Protein AF-A0A8H9Z4W1-F1 (afdb_monomer_lite)

Foldseek 3Di:
DDDDDQWDDDPQKIWGFDADPVRHTQKIWIDGPRDTPKMWGFDADPVGQTQWIAIPQQGIKGWDADPVRHTDDIDGDGPDD

Organism: NCBI:txid2745518

Secondary structure (DSSP, 8-state):
-PPP--EEEETTEEEEEEE-TTS-EEEEEEEETTEEEEEEEEEE-TTS-EEEEEETTTEEEEEEE-TTS-EEEEEE-----

Structure (mmCIF, N/CA/C/O backbone):
data_AF-A0A8H9Z4W1-F1
#
_entry.id   AF-A0A8H9Z4W1-F1
#
loop_
_atom_site.group_PDB
_atom_site.id
_atom_site.type_symbol
_atom_site.label_atom_id
_atom_site.label_alt_id
_atom_site.label_comp_id
_atom_site.label_asym_id
_atom_site.label_entity_id
_atom_site.label_seq_id
_atom_site.pdbx_PDB_ins_code
_atom_site.Cartn_x
_atom_site.Cartn_y
_atom_site.Cartn_z
_atom_site.occupancy
_atom_site.B_iso_or_equiv
_atom_site.auth_seq_id
_atom_site.auth_comp_id
_atom_site.auth_asym_id
_atom_site.auth_atom_id
_atom_site.pdbx_PDB_model_num
ATOM 1 N N . LYS A 1 1 ? 12.170 8.983 18.625 1.00 47.84 1 LYS A N 1
ATOM 2 C CA . LYS A 1 1 ? 11.091 8.934 17.610 1.00 47.84 1 LYS A CA 1
ATOM 3 C C . LYS A 1 1 ? 11.744 8.575 16.286 1.00 47.84 1 LYS A C 1
ATOM 5 O O . LYS A 1 1 ? 12.479 9.405 15.773 1.00 47.84 1 LYS A O 1
ATOM 10 N N . ALA A 1 2 ? 11.592 7.343 15.808 1.00 60.78 2 ALA A N 1
ATOM 11 C CA . ALA A 1 2 ? 12.043 6.999 14.463 1.00 60.78 2 ALA A CA 1
ATOM 12 C C . ALA A 1 2 ? 11.044 7.618 13.476 1.00 60.78 2 ALA A C 1
ATOM 14 O O . ALA A 1 2 ? 9.843 7.386 13.609 1.00 60.78 2 ALA A O 1
ATOM 15 N N . GLY A 1 3 ? 11.520 8.494 12.591 1.00 83.31 3 GLY A N 1
ATOM 16 C CA . GLY A 1 3 ? 10.711 9.032 11.499 1.00 83.31 3 GLY A CA 1
ATOM 17 C C . GLY A 1 3 ? 10.360 7.933 10.500 1.00 83.31 3 GLY A C 1
ATOM 18 O O . GLY A 1 3 ? 11.014 6.891 10.464 1.00 83.31 3 GLY A O 1
ATOM 19 N N . GLN A 1 4 ? 9.315 8.157 9.712 1.00 87.56 4 GLN A N 1
ATOM 20 C CA . GLN A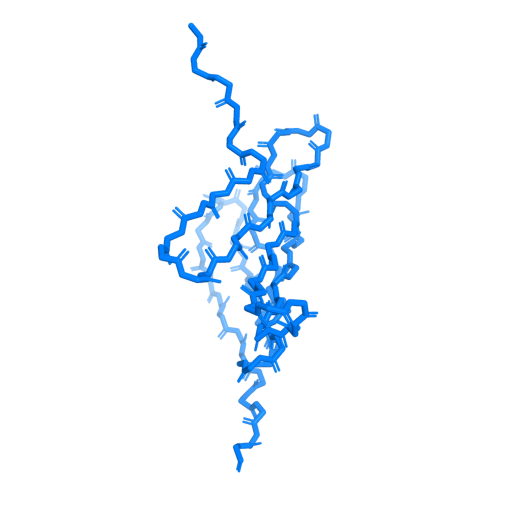 1 4 ? 8.969 7.249 8.625 1.00 87.56 4 GLN A CA 1
ATOM 21 C C . GLN A 1 4 ? 10.033 7.322 7.525 1.00 87.56 4 GLN A C 1
ATOM 23 O O . GLN A 1 4 ? 10.595 8.385 7.257 1.00 87.56 4 GLN A O 1
ATOM 28 N N . GLU A 1 5 ? 10.351 6.181 6.920 1.00 94.31 5 GLU A N 1
ATOM 29 C CA . GLU A 1 5 ? 11.361 6.095 5.867 1.00 94.31 5 GLU A CA 1
ATOM 30 C C . GLU A 1 5 ? 10.763 6.607 4.555 1.00 94.31 5 GLU A C 1
ATOM 32 O O . GLU A 1 5 ? 9.874 5.977 4.008 1.00 94.31 5 GLU A O 1
ATOM 37 N N . HIS A 1 6 ? 11.237 7.739 4.032 1.00 95.94 6 HIS A N 1
ATOM 38 C CA . HIS A 1 6 ? 10.759 8.284 2.750 1.00 95.94 6 HIS A CA 1
ATOM 39 C C . HIS A 1 6 ? 11.512 7.730 1.538 1.00 95.94 6 HIS A C 1
ATOM 41 O O . HIS A 1 6 ? 10.978 7.695 0.430 1.00 95.94 6 HIS A O 1
ATOM 47 N N . GLN A 1 7 ? 12.756 7.295 1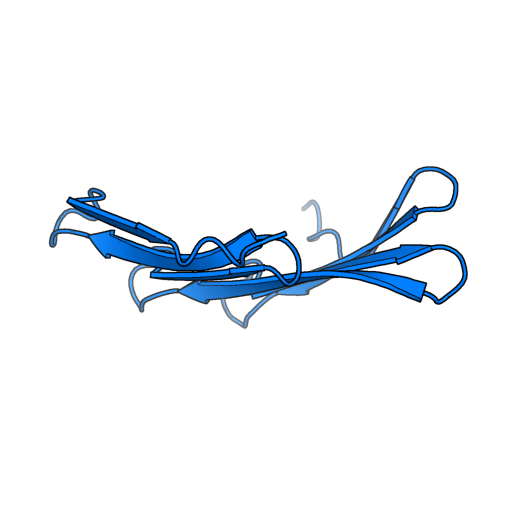.738 1.00 96.69 7 GLN A N 1
ATOM 48 C CA . GLN A 1 7 ? 13.579 6.728 0.684 1.00 96.69 7 GLN A CA 1
ATOM 49 C C . GLN A 1 7 ? 14.556 5.707 1.256 1.00 96.69 7 GLN A C 1
ATOM 51 O O . GLN A 1 7 ? 15.139 5.929 2.316 1.00 96.69 7 GLN A O 1
ATOM 56 N N . ARG A 1 8 ? 14.777 4.623 0.511 1.00 96.50 8 ARG A N 1
ATOM 57 C CA . ARG A 1 8 ? 15.755 3.582 0.832 1.00 96.50 8 ARG A CA 1
ATOM 58 C C . ARG A 1 8 ? 16.592 3.258 -0.389 1.00 96.50 8 ARG A C 1
ATOM 60 O O . ARG A 1 8 ? 16.038 3.065 -1.465 1.00 96.50 8 ARG A O 1
ATOM 67 N N . GLN A 1 9 ? 17.903 3.123 -0.217 1.00 97.44 9 GLN A N 1
ATOM 68 C CA . GLN A 1 9 ? 18.789 2.608 -1.258 1.00 97.44 9 GLN A CA 1
ATOM 69 C C . GLN A 1 9 ? 19.264 1.195 -0.899 1.00 97.44 9 GLN A C 1
ATOM 71 O O . GLN A 1 9 ? 19.756 0.957 0.203 1.00 97.44 9 GLN A O 1
ATOM 76 N N . GLN A 1 10 ? 19.136 0.253 -1.834 1.00 96.19 10 GLN A N 1
ATOM 77 C CA . GLN A 1 10 ? 19.647 -1.116 -1.713 1.00 96.19 10 GLN A CA 1
ATOM 78 C C . GLN A 1 10 ? 20.440 -1.478 -2.966 1.00 96.19 10 GLN A C 1
ATOM 80 O O . GLN A 1 10 ? 19.887 -1.915 -3.976 1.00 96.19 10 GLN A O 1
ATOM 85 N N . GLY A 1 11 ? 21.754 -1.259 -2.909 1.00 96.44 11 GLY A N 1
ATOM 86 C CA . GLY A 1 11 ? 22.593 -1.317 -4.101 1.00 96.44 11 GLY A CA 1
ATOM 87 C C . GLY A 1 11 ? 22.161 -0.248 -5.107 1.00 96.44 11 GLY A C 1
ATOM 88 O O . GLY A 1 11 ? 22.183 0.943 -4.799 1.00 96.44 11 GLY A O 1
ATOM 89 N N . GLN A 1 12 ? 21.756 -0.678 -6.302 1.00 96.44 12 GLN A N 1
ATOM 90 C CA . GLN A 1 12 ? 21.275 0.207 -7.371 1.00 96.44 12 GLN A CA 1
ATOM 91 C C . GLN A 1 12 ? 19.772 0.513 -7.294 1.00 96.44 12 GLN A C 1
ATOM 93 O O . GLN A 1 12 ? 19.285 1.328 -8.075 1.00 96.44 12 GLN A O 1
ATOM 98 N N . LEU A 1 13 ? 19.035 -0.157 -6.404 1.00 97.88 13 LEU A N 1
ATOM 99 C CA . LEU A 1 13 ? 17.599 0.049 -6.246 1.00 97.88 13 LEU A CA 1
ATOM 100 C C . LEU A 1 13 ? 17.333 1.219 -5.305 1.00 97.88 13 LEU A C 1
ATOM 102 O O . LEU A 1 13 ? 17.923 1.285 -4.224 1.00 97.88 13 LEU A O 1
ATOM 106 N N . ILE A 1 14 ? 16.404 2.087 -5.693 1.00 98.12 14 ILE A N 1
ATOM 107 C CA . ILE A 1 14 ? 15.876 3.156 -4.850 1.00 98.12 14 ILE A CA 1
ATOM 108 C C . ILE A 1 14 ? 14.385 2.900 -4.640 1.00 98.12 14 ILE A C 1
ATOM 110 O O . ILE A 1 14 ? 13.617 2.833 -5.597 1.00 98.12 14 ILE A O 1
ATOM 114 N N . SER A 1 15 ? 13.974 2.748 -3.384 1.00 98.12 15 SER A N 1
ATOM 115 C CA . SER A 1 15 ? 12.567 2.717 -2.983 1.00 98.12 15 SER A CA 1
ATOM 116 C C . SER A 1 15 ? 12.143 4.098 -2.510 1.00 98.12 15 SER A C 1
ATOM 118 O O . SER A 1 15 ? 12.822 4.678 -1.665 1.00 98.12 15 SER A O 1
ATOM 120 N N . HIS A 1 16 ? 11.008 4.585 -3.001 1.00 98.00 16 HIS A N 1
ATOM 121 C CA . HIS A 1 16 ? 10.353 5.816 -2.561 1.00 98.00 16 HIS A CA 1
ATOM 122 C C . HIS A 1 16 ? 9.054 5.474 -1.838 1.00 98.00 16 HIS A C 1
ATOM 124 O O . HIS A 1 16 ? 8.262 4.683 -2.354 1.00 98.00 16 HIS A O 1
ATOM 130 N N . TYR A 1 17 ? 8.827 6.084 -0.678 1.00 98.19 17 TYR A N 1
ATOM 131 C CA . TYR A 1 17 ? 7.642 5.864 0.145 1.00 98.19 17 TYR A CA 1
ATOM 132 C C . TYR A 1 17 ? 6.908 7.182 0.374 1.00 98.19 17 TYR A C 1
ATOM 134 O O . TYR A 1 17 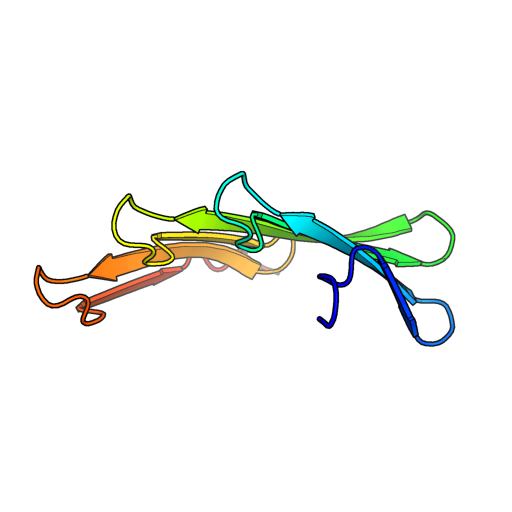? 7.476 8.167 0.858 1.00 98.19 17 TYR A O 1
ATOM 142 N N . HIS A 1 18 ? 5.621 7.179 0.053 1.00 97.94 18 HIS A N 1
ATOM 143 C CA . HIS A 1 18 ? 4.722 8.293 0.302 1.00 97.94 18 HIS A CA 1
ATOM 144 C C . HIS A 1 18 ? 3.653 7.855 1.281 1.00 97.94 18 HIS A C 1
ATOM 146 O O . HIS A 1 18 ? 3.071 6.780 1.131 1.00 97.94 18 HIS A O 1
ATOM 152 N N . TYR A 1 19 ? 3.397 8.705 2.263 1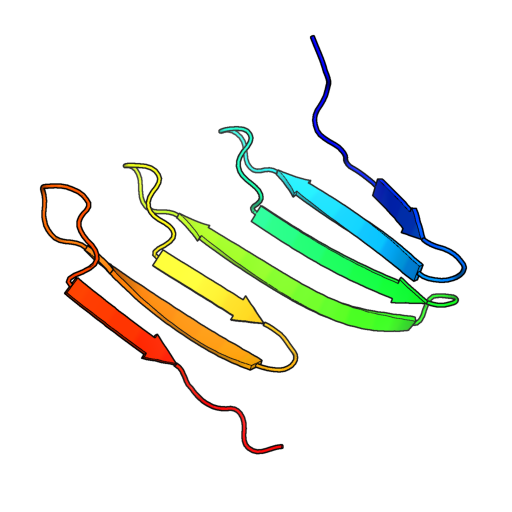.00 97.50 19 TYR A N 1
ATOM 153 C CA . TYR A 1 19 ? 2.434 8.450 3.317 1.00 97.50 19 TYR A CA 1
ATOM 154 C C . TYR A 1 19 ? 1.245 9.396 3.172 1.00 97.50 19 TYR A C 1
ATOM 156 O O . TYR A 1 19 ? 1.405 10.512 2.678 1.00 97.50 19 TYR A O 1
ATOM 164 N N . ASP A 1 20 ? 0.067 8.937 3.578 1.00 95.81 20 ASP A N 1
ATOM 165 C CA . ASP A 1 20 ? -1.114 9.787 3.705 1.00 95.81 20 ASP A CA 1
ATOM 166 C C . ASP A 1 20 ? -1.068 10.638 4.989 1.00 95.81 20 ASP A C 1
ATOM 168 O O . ASP A 1 20 ? -0.153 10.527 5.812 1.00 95.81 20 ASP A O 1
ATOM 172 N N . ASP A 1 21 ? -2.090 11.472 5.188 1.00 94.50 21 ASP A N 1
ATOM 173 C CA . ASP A 1 21 ? -2.216 12.344 6.365 1.00 94.50 21 ASP A CA 1
ATOM 174 C C . ASP A 1 21 ? -2.334 11.570 7.692 1.00 94.50 21 ASP A C 1
ATOM 176 O O . ASP A 1 21 ? -2.086 12.122 8.765 1.00 94.50 21 ASP A O 1
ATOM 180 N N . GLN A 1 22 ? -2.691 10.282 7.637 1.00 95.69 22 GLN A N 1
ATOM 181 C CA . GLN A 1 22 ? -2.726 9.379 8.790 1.00 95.69 22 GLN A CA 1
ATOM 182 C C . GLN A 1 22 ? -1.400 8.632 8.985 1.00 95.69 22 GLN A C 1
ATOM 184 O O . GLN A 1 22 ? -1.334 7.714 9.804 1.00 95.69 22 GLN A O 1
ATOM 189 N N . GLN A 1 23 ? -0.343 9.014 8.261 1.00 95.06 23 GLN A N 1
ATOM 190 C CA . GLN A 1 23 ? 0.969 8.372 8.306 1.00 95.06 23 GLN A CA 1
ATOM 191 C C . GLN A 1 23 ? 0.941 6.900 7.856 1.00 95.06 23 GLN A C 1
ATOM 193 O O . GLN A 1 23 ? 1.753 6.084 8.295 1.00 95.06 23 GLN A O 1
ATOM 198 N N . ARG A 1 24 ? 0.022 6.521 6.965 1.00 96.56 24 ARG A N 1
ATOM 199 C CA . ARG A 1 24 ? -0.048 5.174 6.375 1.00 96.56 24 ARG A CA 1
ATOM 200 C C . ARG A 1 24 ? 0.558 5.196 4.982 1.00 96.56 24 ARG A C 1
ATOM 202 O O . ARG A 1 24 ? 0.467 6.200 4.286 1.00 96.56 24 ARG A O 1
ATOM 209 N N . LEU A 1 25 ? 1.199 4.104 4.571 1.00 97.94 25 LEU A N 1
ATOM 210 C CA . LEU A 1 25 ? 1.856 4.022 3.265 1.00 97.94 25 LEU A CA 1
ATOM 211 C C . LEU A 1 25 ? 0.814 4.123 2.144 1.00 97.94 25 LEU A C 1
ATOM 213 O O . LEU A 1 25 ? 0.057 3.189 1.950 1.00 97.94 25 LEU A O 1
ATOM 217 N N . HIS A 1 26 ? 0.806 5.214 1.388 1.00 98.12 26 HIS A N 1
ATOM 218 C CA . HIS A 1 26 ? -0.124 5.439 0.282 1.00 98.12 26 HIS A CA 1
ATOM 219 C C . HIS A 1 26 ? 0.468 5.032 -1.072 1.00 98.12 26 HIS A C 1
ATOM 221 O O . HIS A 1 26 ? -0.228 4.474 -1.919 1.00 98.12 26 HIS A O 1
ATOM 227 N N . ALA A 1 27 ? 1.770 5.251 -1.276 1.00 98.19 27 ALA A N 1
ATOM 228 C CA . ALA A 1 27 ? 2.450 4.828 -2.494 1.00 98.19 27 ALA A CA 1
ATOM 229 C C . ALA A 1 27 ? 3.870 4.331 -2.221 1.00 98.19 27 ALA A C 1
ATOM 231 O O . ALA A 1 27 ? 4.592 4.883 -1.390 1.00 98.19 27 ALA A O 1
ATOM 232 N N . HIS A 1 28 ? 4.272 3.301 -2.963 1.00 98.38 28 HIS A N 1
ATOM 233 C CA . HIS A 1 28 ? 5.633 2.778 -2.976 1.00 98.38 28 HIS A CA 1
ATOM 234 C C . HIS A 1 28 ? 6.083 2.547 -4.416 1.00 98.38 28 HIS A C 1
ATOM 236 O O . HIS A 1 28 ? 5.485 1.741 -5.126 1.00 98.38 28 HIS A O 1
ATOM 242 N N . ALA A 1 29 ? 7.150 3.220 -4.834 1.00 97.94 29 ALA A N 1
ATOM 243 C CA . ALA A 1 29 ? 7.777 3.016 -6.136 1.00 97.94 29 ALA A CA 1
ATOM 244 C C . ALA A 1 29 ? 9.210 2.513 -5.968 1.00 97.94 29 ALA A C 1
ATOM 246 O O . ALA A 1 29 ? 9.914 2.952 -5.060 1.00 97.94 29 ALA A O 1
ATOM 247 N N . VAL A 1 30 ? 9.644 1.613 -6.851 1.00 98.06 30 VAL A N 1
ATOM 248 C CA . VAL A 1 30 ? 11.038 1.164 -6.924 1.00 98.06 30 VAL A CA 1
ATOM 249 C C . VAL A 1 30 ? 11.619 1.534 -8.271 1.00 98.06 30 VAL A C 1
ATOM 251 O O . VAL A 1 30 ? 11.047 1.191 -9.307 1.00 98.06 30 VAL A O 1
ATOM 254 N N . THR A 1 31 ? 12.772 2.193 -8.245 1.00 97.75 31 THR A N 1
ATOM 255 C CA . THR A 1 31 ? 13.508 2.614 -9.432 1.00 97.75 31 THR A CA 1
ATOM 256 C C . THR A 1 31 ? 14.918 2.022 -9.462 1.00 97.75 31 THR A C 1
ATOM 258 O O . THR A 1 31 ? 15.490 1.671 -8.426 1.00 97.75 31 THR A O 1
ATOM 261 N N . GLN A 1 32 ? 15.486 1.894 -10.660 1.00 97.56 32 GLN A N 1
ATOM 262 C CA . GLN A 1 32 ? 16.898 1.589 -10.893 1.00 97.56 32 GLN A CA 1
ATOM 263 C C . GLN A 1 32 ? 17.412 2.489 -12.011 1.00 97.56 32 GLN A C 1
ATOM 265 O O . GLN A 1 32 ? 16.868 2.446 -13.111 1.00 97.56 32 GLN A O 1
ATOM 270 N N . GLN A 1 33 ? 18.464 3.275 -11.747 1.00 88.19 33 GLN A N 1
ATOM 271 C CA . GLN A 1 33 ? 19.076 4.157 -12.756 1.00 88.19 33 GLN A CA 1
ATOM 272 C C . GLN A 1 33 ? 18.012 4.968 -13.531 1.00 88.19 33 GLN A C 1
ATOM 274 O O . GLN A 1 33 ? 18.010 4.977 -14.755 1.00 88.19 33 GLN A O 1
ATOM 279 N N . GLU A 1 34 ? 17.064 5.564 -12.795 1.00 86.56 34 GLU A N 1
ATOM 280 C CA . GLU A 1 34 ? 15.915 6.355 -13.288 1.00 86.56 34 GLU A CA 1
ATOM 281 C C . GLU A 1 34 ? 14.742 5.582 -13.925 1.00 86.56 34 GLU A C 1
ATOM 283 O O . GLU A 1 34 ? 13.683 6.163 -14.157 1.00 86.56 34 GLU A O 1
ATOM 288 N N . HIS A 1 35 ? 14.846 4.266 -14.115 1.00 93.38 35 HIS A N 1
ATOM 289 C CA . HIS A 1 35 ? 13.733 3.451 -14.609 1.00 93.38 35 HIS A CA 1
ATOM 290 C C . HIS A 1 35 ? 12.829 2.983 -13.472 1.00 93.38 35 HIS A C 1
ATOM 292 O O . HIS A 1 35 ? 13.301 2.364 -12.518 1.00 93.38 35 HIS A O 1
ATOM 298 N N . TYR A 1 36 ? 11.519 3.203 -13.598 1.00 92.50 36 TYR A N 1
ATOM 299 C CA . TYR A 1 36 ? 10.527 2.602 -12.707 1.00 92.50 36 TYR A CA 1
ATOM 300 C C . TYR A 1 36 ? 10.428 1.099 -12.967 1.00 92.50 36 TYR A C 1
ATOM 302 O O . TYR A 1 36 ? 10.041 0.669 -14.050 1.00 92.50 36 TYR A O 1
ATOM 310 N N . LEU A 1 37 ? 10.761 0.297 -11.955 1.00 96.25 37 LEU A N 1
ATOM 311 C CA . LEU A 1 37 ? 10.648 -1.160 -12.010 1.00 96.25 37 LEU A CA 1
ATOM 312 C C . LEU A 1 37 ? 9.245 -1.624 -11.631 1.00 96.25 37 LEU A C 1
ATOM 314 O O . LEU A 1 37 ? 8.702 -2.544 -12.239 1.00 96.25 37 LEU A O 1
ATOM 318 N N . TYR A 1 38 ? 8.673 -1.020 -10.588 1.00 95.75 38 TYR A N 1
ATOM 319 C CA . TYR A 1 38 ? 7.274 -1.204 -10.228 1.00 95.75 38 TYR A CA 1
ATOM 320 C C . TYR A 1 38 ? 6.780 -0.107 -9.293 1.00 95.75 38 TYR A C 1
ATOM 322 O O . TYR A 1 38 ? 7.564 0.538 -8.590 1.00 95.75 38 TYR A O 1
ATOM 330 N N . GLN A 1 39 ? 5.461 0.038 -9.240 1.00 97.25 39 GLN A N 1
ATOM 331 C CA . GLN A 1 39 ? 4.775 0.911 -8.304 1.00 97.25 39 GLN A CA 1
ATOM 332 C C . GLN A 1 39 ? 3.601 0.181 -7.655 1.00 97.25 39 GLN A C 1
ATOM 334 O O . GLN A 1 39 ? 2.967 -0.684 -8.260 1.00 97.25 39 GLN A O 1
ATOM 339 N N . ARG A 1 40 ? 3.335 0.542 -6.402 1.00 98.19 40 ARG A N 1
ATOM 340 C CA . ARG A 1 40 ? 2.165 0.142 -5.633 1.00 98.19 40 ARG A CA 1
ATOM 341 C C . ARG A 1 40 ? 1.437 1.368 -5.117 1.00 98.19 40 ARG A C 1
ATOM 343 O O . ARG A 1 40 ? 2.086 2.274 -4.594 1.00 98.19 40 ARG A O 1
ATOM 350 N N . GLN A 1 41 ? 0.118 1.369 -5.234 1.00 98.50 41 GLN A N 1
ATOM 351 C CA . GLN A 1 41 ? -0.765 2.316 -4.559 1.00 98.50 41 GLN A CA 1
ATOM 352 C C . GLN A 1 41 ? -1.668 1.564 -3.590 1.00 98.50 41 GLN A C 1
ATOM 354 O O . GLN A 1 41 ? -2.120 0.458 -3.894 1.00 98.50 41 GLN A O 1
ATOM 359 N N . TYR A 1 42 ? -1.889 2.164 -2.429 1.00 98.62 42 TYR A N 1
ATOM 360 C CA . TYR A 1 42 ? -2.629 1.584 -1.322 1.00 98.62 42 TYR A CA 1
ATOM 361 C C . TYR A 1 42 ? -3.763 2.529 -0.932 1.00 98.62 42 TYR A C 1
ATOM 363 O O . TYR A 1 42 ? -3.514 3.682 -0.561 1.00 98.62 42 TYR A O 1
ATOM 371 N N . ASP A 1 43 ? -4.990 2.015 -0.974 1.00 98.44 43 ASP A N 1
ATOM 372 C CA . ASP A 1 43 ? -6.170 2.740 -0.512 1.00 98.44 43 ASP A CA 1
ATOM 373 C C . ASP A 1 43 ? -6.726 2.085 0.747 1.00 98.44 43 ASP A C 1
ATOM 375 O O . ASP A 1 43 ? -6.858 0.860 0.843 1.00 98.44 43 ASP A O 1
ATOM 379 N N . TYR A 1 44 ? -7.095 2.916 1.713 1.00 98.50 44 TYR A N 1
ATOM 380 C CA . TYR A 1 44 ? -7.588 2.478 3.009 1.00 98.50 44 TYR A CA 1
ATOM 381 C C . TYR A 1 44 ? -8.992 3.010 3.258 1.00 98.50 44 TYR A C 1
ATOM 383 O O . TYR A 1 44 ? -9.314 4.139 2.884 1.00 98.50 44 TYR A O 1
ATOM 391 N N . ASP A 1 45 ? -9.809 2.230 3.9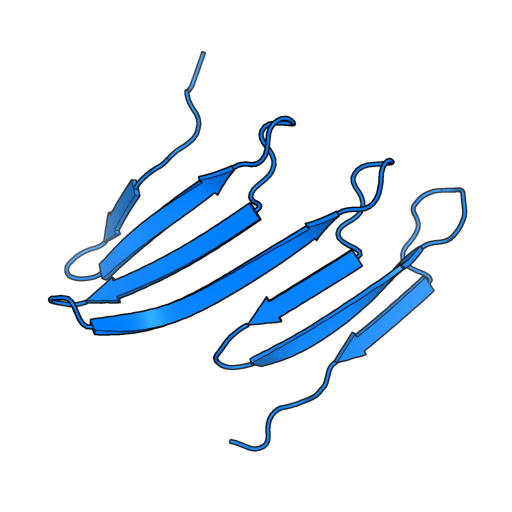58 1.00 97.00 45 ASP A N 1
ATOM 392 C CA . ASP A 1 45 ? -11.054 2.751 4.508 1.00 97.00 45 ASP A CA 1
ATOM 393 C C . ASP A 1 45 ? -10.795 3.710 5.693 1.00 97.00 45 ASP A C 1
ATOM 395 O O . ASP A 1 45 ? -9.663 3.950 6.139 1.00 97.00 45 ASP A O 1
ATOM 399 N N . LYS A 1 46 ? -11.885 4.276 6.224 1.00 94.94 46 LYS A N 1
ATOM 400 C CA . LYS A 1 46 ? -11.847 5.179 7.384 1.00 94.94 46 LYS A CA 1
ATOM 401 C C . LYS A 1 46 ? -11.382 4.492 8.672 1.00 94.94 46 LYS A C 1
ATOM 403 O O . LYS A 1 46 ? -10.935 5.188 9.576 1.00 94.94 46 LYS A O 1
ATOM 408 N N . ALA A 1 47 ? -11.520 3.170 8.768 1.00 95.56 47 ALA A N 1
ATOM 409 C CA . ALA A 1 47 ? -11.095 2.384 9.922 1.00 95.56 47 ALA A CA 1
ATOM 410 C C . ALA A 1 47 ? -9.610 1.981 9.844 1.00 95.56 47 ALA A C 1
ATOM 412 O O . ALA A 1 47 ? -9.053 1.526 10.838 1.00 95.56 47 ALA A O 1
ATOM 413 N N . GLY A 1 48 ? -8.957 2.177 8.694 1.00 96.94 48 GLY A N 1
ATOM 414 C CA . GLY A 1 48 ? -7.554 1.827 8.487 1.00 96.94 48 GLY A CA 1
ATOM 415 C C . GLY A 1 48 ? -7.321 0.507 7.768 1.00 96.94 48 GLY A C 1
ATOM 416 O O . GLY A 1 48 ? -6.165 0.118 7.608 1.00 96.94 48 GLY A O 1
ATOM 417 N N . ASN A 1 49 ? -8.370 -0.166 7.300 1.00 98.19 49 ASN A N 1
ATOM 418 C CA . ASN A 1 49 ? -8.214 -1.414 6.568 1.00 98.19 49 ASN A CA 1
ATOM 419 C C . ASN A 1 49 ? -7.791 -1.125 5.126 1.00 98.19 49 ASN A C 1
ATOM 421 O O . ASN A 1 49 ? -8.371 -0.259 4.472 1.00 98.19 49 ASN A O 1
ATOM 425 N N . LEU A 1 50 ? -6.791 -1.854 4.624 1.00 98.38 50 LEU A N 1
ATOM 426 C CA . LEU A 1 50 ? -6.366 -1.784 3.225 1.00 98.38 50 LEU A CA 1
ATOM 427 C C . LEU A 1 50 ? -7.485 -2.340 2.346 1.00 98.38 50 LEU A C 1
ATOM 429 O O . LEU A 1 50 ? -7.728 -3.532 2.385 1.00 98.38 50 LEU A O 1
ATOM 433 N N . THR A 1 51 ? -8.136 -1.513 1.539 1.00 98.19 51 THR A N 1
ATOM 434 C CA . THR A 1 51 ? -9.258 -1.934 0.678 1.00 98.19 51 THR A CA 1
ATOM 435 C C . THR A 1 51 ? -8.835 -2.194 -0.757 1.00 98.19 51 THR A C 1
ATOM 437 O O . THR A 1 51 ? -9.458 -3.010 -1.437 1.00 98.19 51 THR A O 1
ATOM 440 N N . ARG A 1 52 ? -7.752 -1.554 -1.211 1.00 98.12 52 ARG A N 1
ATOM 441 C CA . ARG A 1 52 ? -7.241 -1.703 -2.572 1.00 98.12 52 ARG A CA 1
ATOM 442 C C . ARG A 1 52 ? -5.722 -1.648 -2.615 1.00 98.12 52 ARG A C 1
ATOM 444 O O . ARG A 1 52 ? -5.109 -0.805 -1.963 1.00 98.12 52 ARG A O 1
ATOM 451 N N . LEU A 1 53 ? -5.131 -2.536 -3.408 1.00 98.00 53 LEU A N 1
ATOM 452 C CA . LEU A 1 53 ? -3.724 -2.497 -3.797 1.00 98.00 53 LEU A CA 1
ATOM 453 C C . LEU A 1 53 ? -3.636 -2.544 -5.321 1.00 98.00 53 LEU A C 1
ATOM 455 O O . LEU A 1 53 ? -3.941 -3.569 -5.924 1.00 98.00 53 LEU A O 1
ATOM 459 N N . LEU A 1 54 ? -3.182 -1.455 -5.933 1.00 97.25 54 LEU A N 1
ATOM 460 C CA . LEU A 1 54 ? -2.844 -1.420 -7.353 1.00 97.25 54 LEU A CA 1
ATOM 461 C C . LEU A 1 54 ? -1.336 -1.633 -7.504 1.00 97.25 54 LEU A C 1
ATOM 463 O O . LEU A 1 54 ? -0.562 -0.774 -7.092 1.00 97.25 54 LEU A O 1
ATOM 467 N N . ASP A 1 55 ? -0.915 -2.767 -8.065 1.00 95.69 55 ASP A N 1
ATOM 468 C CA . ASP A 1 55 ? 0.489 -3.117 -8.315 1.00 95.69 55 ASP A CA 1
ATOM 469 C C . ASP A 1 55 ? 0.729 -3.210 -9.827 1.00 95.69 55 ASP A C 1
ATOM 471 O O . ASP A 1 55 ? 0.110 -4.017 -10.519 1.00 95.69 55 ASP A O 1
ATOM 475 N N . THR A 1 56 ? 1.665 -2.419 -10.355 1.00 95.00 56 THR A N 1
ATOM 476 C CA . THR A 1 56 ? 1.936 -2.374 -11.805 1.00 95.00 56 THR A CA 1
ATOM 477 C C . THR A 1 56 ? 2.419 -3.703 -12.394 1.00 95.00 56 THR A C 1
ATOM 479 O O . THR A 1 56 ? 2.417 -3.854 -13.610 1.00 95.00 56 THR A O 1
ATOM 482 N N . ARG A 1 57 ? 2.856 -4.661 -11.566 1.00 93.38 57 ARG A N 1
ATOM 483 C CA . ARG A 1 57 ? 3.276 -6.008 -11.989 1.00 93.38 57 ARG A CA 1
ATOM 484 C C . ARG A 1 57 ? 2.265 -7.098 -11.659 1.00 93.38 57 ARG A C 1
ATOM 486 O O . ARG A 1 57 ? 2.361 -8.180 -12.225 1.00 93.38 57 ARG A O 1
ATOM 493 N N . LYS A 1 58 ? 1.383 -6.873 -10.682 1.00 91.69 58 LYS A N 1
ATOM 494 C CA . LYS A 1 58 ? 0.453 -7.902 -10.179 1.00 91.69 58 LYS A CA 1
ATOM 495 C C . LYS A 1 58 ? -1.016 -7.591 -10.432 1.00 91.69 58 LYS A C 1
ATOM 497 O O . LYS A 1 58 ? -1.852 -8.429 -10.116 1.00 91.69 58 LYS A O 1
ATOM 502 N N . GLY A 1 59 ? -1.308 -6.437 -11.020 1.00 94.12 59 GLY A N 1
ATOM 503 C CA . GLY A 1 59 ? -2.666 -5.975 -11.231 1.00 94.12 59 GLY A CA 1
ATOM 504 C C . GLY A 1 59 ? -3.272 -5.398 -9.958 1.00 94.12 59 GLY A C 1
ATOM 505 O O . GLY A 1 59 ? -2.581 -4.902 -9.063 1.00 94.12 59 GLY A O 1
ATOM 506 N N . GLU A 1 60 ? -4.593 -5.421 -9.908 1.00 96.12 60 GLU A N 1
ATOM 507 C CA . GLU A 1 60 ? -5.376 -4.795 -8.855 1.00 96.12 60 GLU A CA 1
ATOM 508 C C . GLU A 1 60 ? -5.908 -5.848 -7.886 1.00 96.12 60 GLU A C 1
ATOM 510 O O . GLU A 1 60 ? -6.452 -6.878 -8.288 1.00 96.12 60 GLU A O 1
ATOM 515 N N . HIS A 1 61 ? -5.774 -5.564 -6.596 1.00 97.00 61 HIS A N 1
ATOM 516 C CA . HIS A 1 61 ? -6.306 -6.368 -5.510 1.00 97.00 61 HIS A CA 1
ATOM 517 C C . HIS A 1 61 ? -7.361 -5.573 -4.746 1.00 97.00 61 HIS A C 1
ATOM 519 O O . HIS A 1 61 ? -7.110 -4.424 -4.381 1.00 97.00 61 HIS A O 1
ATOM 525 N N . HIS A 1 62 ? -8.493 -6.203 -4.439 1.00 97.88 62 HIS A N 1
ATOM 526 C CA . HIS A 1 62 ? -9.530 -5.645 -3.573 1.00 97.88 62 HIS A CA 1
ATOM 527 C C . HIS A 1 62 ? -9.723 -6.512 -2.336 1.00 97.88 62 HIS A C 1
ATOM 529 O O . HIS A 1 62 ? -9.806 -7.738 -2.426 1.00 97.88 62 HIS A O 1
ATOM 535 N N . TYR A 1 63 ? -9.840 -5.870 -1.180 1.00 98.19 63 TYR A N 1
ATOM 536 C CA . TYR A 1 63 ? -10.021 -6.532 0.104 1.00 98.19 63 TYR A CA 1
ATOM 537 C C . TYR A 1 63 ? -11.303 -6.043 0.765 1.00 98.19 63 TYR A C 1
ATOM 539 O O . TYR A 1 63 ? -11.575 -4.844 0.829 1.00 98.19 63 TYR A O 1
ATOM 547 N N . HIS A 1 64 ? -12.077 -6.990 1.280 1.00 97.94 64 HIS A N 1
ATOM 548 C CA . HIS A 1 64 ? -13.340 -6.723 1.950 1.00 97.94 64 HIS A CA 1
ATOM 549 C C . HIS A 1 64 ? -13.272 -7.21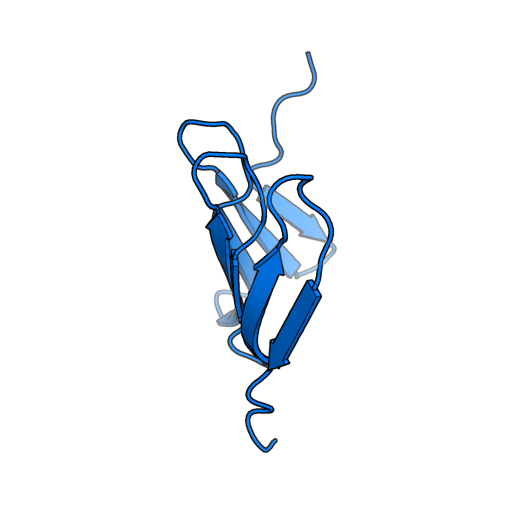9 3.383 1.00 97.94 64 HIS A C 1
ATOM 551 O O . HIS A 1 64 ? -12.698 -8.275 3.659 1.00 97.94 64 HIS A O 1
ATOM 557 N N . TYR A 1 65 ? -13.892 -6.464 4.281 1.00 98.38 65 TYR A N 1
ATOM 558 C CA . TYR A 1 65 ? -13.861 -6.720 5.711 1.00 98.38 65 TYR A CA 1
ATOM 559 C C . TYR A 1 65 ? -15.277 -6.761 6.271 1.00 98.38 65 TYR A C 1
ATOM 561 O O . TYR A 1 65 ? -16.187 -6.117 5.747 1.00 98.38 65 TYR A O 1
ATOM 569 N N . ASP A 1 66 ? -15.465 -7.527 7.340 1.00 97.38 66 ASP A N 1
ATOM 570 C CA . ASP A 1 66 ? -16.654 -7.408 8.178 1.00 97.38 66 ASP A CA 1
ATOM 571 C C . ASP A 1 66 ? -16.529 -6.212 9.155 1.00 97.38 66 ASP A C 1
ATOM 573 O O . ASP A 1 66 ? -15.456 -5.611 9.271 1.00 97.38 66 ASP A O 1
ATOM 577 N N . PRO A 1 67 ? -17.595 -5.848 9.896 1.00 96.56 67 PRO A N 1
ATOM 578 C CA . PRO A 1 67 ? -17.543 -4.744 10.860 1.00 96.56 67 PRO A CA 1
ATOM 579 C C . PRO A 1 67 ? -16.537 -4.916 12.009 1.00 96.56 67 PRO A C 1
ATOM 581 O O . PRO A 1 67 ? -16.279 -3.957 12.731 1.00 96.56 67 PRO A O 1
ATOM 584 N N . LEU A 1 68 ? -15.979 -6.117 12.200 1.00 97.31 68 LEU A N 1
ATOM 585 C CA . LEU A 1 68 ? -14.938 -6.402 13.189 1.00 97.31 68 LEU A CA 1
ATOM 586 C C . LEU A 1 68 ? -13.528 -6.333 12.573 1.00 97.31 68 LEU A C 1
ATOM 588 O O . LEU A 1 68 ? -12.579 -6.833 13.178 1.00 97.31 68 LEU A O 1
ATOM 592 N N . ALA A 1 69 ? -13.390 -5.733 11.384 1.00 96.81 69 ALA A N 1
ATOM 593 C CA . ALA A 1 69 ? -12.141 -5.598 10.634 1.00 96.81 69 ALA A CA 1
ATOM 594 C C . ALA A 1 69 ? -11.481 -6.942 10.274 1.00 96.81 69 ALA A C 1
ATOM 596 O O . ALA A 1 69 ? -10.266 -7.029 10.081 1.00 96.81 69 ALA A O 1
ATOM 597 N N . ARG A 1 70 ? -12.270 -8.015 10.150 1.00 97.81 70 ARG A N 1
ATOM 598 C CA . ARG A 1 70 ? -11.766 -9.318 9.702 1.00 97.81 70 ARG A CA 1
ATOM 599 C C . ARG A 1 70 ? -11.926 -9.430 8.195 1.00 97.81 70 ARG A C 1
ATOM 601 O O . ARG A 1 70 ? -12.999 -9.143 7.671 1.00 97.81 70 ARG A O 1
ATOM 608 N N . LEU A 1 71 ? -10.870 -9.862 7.509 1.00 98.06 71 LEU A N 1
ATOM 609 C CA . LEU A 1 71 ? -10.888 -10.081 6.063 1.00 98.06 71 LEU A CA 1
ATOM 610 C C . LEU A 1 71 ? -11.926 -11.157 5.710 1.00 98.06 71 LEU A C 1
ATOM 612 O O . LEU A 1 71 ? -11.843 -12.284 6.196 1.00 98.06 71 LEU A O 1
ATOM 616 N N . THR A 1 72 ? -12.880 -10.816 4.850 1.00 98.12 72 THR A N 1
ATOM 617 C CA . THR A 1 72 ? -13.936 -11.723 4.375 1.00 98.12 72 THR A CA 1
ATOM 618 C C . THR A 1 72 ? -13.753 -12.131 2.920 1.00 98.12 72 THR A C 1
ATOM 620 O O . THR A 1 72 ? -14.200 -13.210 2.533 1.00 98.12 72 THR A O 1
ATOM 623 N N . ARG A 1 73 ? -13.089 -11.300 2.106 1.00 97.19 73 ARG A N 1
ATOM 624 C CA . ARG A 1 73 ? -12.834 -11.581 0.689 1.00 97.19 73 ARG A CA 1
ATOM 625 C C . ARG A 1 73 ? -11.587 -10.860 0.195 1.00 97.19 73 ARG A C 1
ATOM 627 O O . ARG A 1 73 ? -11.356 -9.709 0.558 1.00 97.19 73 ARG A O 1
ATOM 634 N N . ALA A 1 74 ? -10.832 -11.529 -0.671 1.00 96.94 74 ALA A N 1
ATOM 635 C CA . ALA A 1 74 ? -9.733 -10.947 -1.426 1.00 96.94 74 ALA A CA 1
ATOM 636 C C . ALA A 1 74 ? -9.918 -11.283 -2.910 1.00 96.94 74 ALA A C 1
ATOM 638 O O . ALA A 1 74 ? -9.908 -12.455 -3.283 1.00 96.94 74 ALA A O 1
ATOM 639 N N . ASP A 1 75 ? -10.091 -10.258 -3.735 1.00 94.62 75 ASP A N 1
ATOM 640 C CA . ASP A 1 75 ? -10.179 -10.373 -5.188 1.00 94.62 75 ASP A CA 1
ATOM 641 C C . ASP A 1 75 ? -8.871 -9.891 -5.804 1.00 94.62 75 ASP A C 1
ATOM 643 O O . ASP A 1 75 ? -8.279 -8.927 -5.320 1.00 94.62 75 ASP A O 1
ATOM 647 N N . HIS A 1 76 ? -8.411 -10.543 -6.868 1.00 89.31 76 HIS A N 1
ATOM 648 C CA . HIS A 1 76 ? -7.240 -10.091 -7.608 1.00 89.31 76 HIS A CA 1
ATOM 649 C C . HIS A 1 76 ? -7.453 -10.270 -9.110 1.00 89.31 76 HIS A C 1
ATOM 651 O O . HIS A 1 76 ? -7.763 -11.369 -9.574 1.00 89.31 76 HIS A O 1
ATOM 657 N N . SER A 1 77 ? -7.255 -9.208 -9.887 1.00 77.94 77 SER A N 1
ATOM 658 C CA . SER A 1 77 ? -7.062 -9.353 -11.326 1.00 77.94 77 SER A CA 1
ATOM 659 C C . SER A 1 77 ? -5.620 -9.807 -11.531 1.00 77.94 77 SER A C 1
ATOM 661 O O . SER A 1 77 ? -4.682 -9.038 -11.351 1.00 77.94 77 SER A O 1
ATOM 663 N N . GLN A 1 78 ? -5.408 -11.089 -11.842 1.00 63.75 78 GLN A N 1
ATOM 664 C CA . GLN A 1 78 ? -4.118 -11.476 -12.410 1.00 63.75 78 GLN A CA 1
ATOM 665 C C . GLN A 1 78 ? -4.033 -10.759 -13.756 1.00 63.75 78 GLN A C 1
ATOM 667 O O . GLN A 1 78 ? -4.762 -11.112 -14.680 1.00 63.75 78 GLN A O 1
ATOM 672 N N . GLY A 1 79 ? -3.205 -9.719 -13.851 1.00 50.62 79 GLY A N 1
ATOM 673 C CA . GLY A 1 79 ? -2.719 -9.299 -15.157 1.00 50.62 79 GLY A CA 1
ATOM 674 C C . GLY A 1 79 ? -2.000 -10.503 -15.753 1.00 50.62 79 GLY A C 1
ATOM 675 O O . GLY A 1 79 ? -1.059 -11.001 -15.133 1.00 50.62 79 GLY A O 1
ATOM 676 N N . GLU A 1 80 ? -2.501 -11.026 -16.873 1.00 42.50 80 GLU A N 1
ATOM 677 C CA . GLU A 1 80 ? -1.774 -12.026 -17.654 1.00 42.50 80 GLU A CA 1
ATOM 678 C C . GLU A 1 80 ? -0.367 -11.472 -17.922 1.00 42.50 80 GLU A C 1
ATOM 680 O O . GLU A 1 80 ? -0.224 -10.320 -18.343 1.00 42.50 80 GLU A O 1
ATOM 685 N N . GLN A 1 81 ? 0.655 -12.252 -17.559 1.00 43.38 81 GLN A N 1
ATOM 686 C CA . GLN A 1 81 ? 2.055 -11.938 -17.852 1.00 43.38 81 GLN A CA 1
ATOM 687 C C . GLN A 1 81 ? 2.335 -12.036 -19.347 1.00 43.38 81 GLN A C 1
ATOM 689 O O . GLN A 1 81 ? 1.825 -12.996 -19.969 1.00 43.38 81 GLN A O 1
#

InterPro domains:
  IPR006530 YD repeat [TIGR01643] (44-79)
  IPR031325 RHS repeat [PF05593] (44-80)

Radius of gyration: 14.69 Å; chains: 1; bounding box: 40×24×36 Å

pLDDT: mean 92.66, std 12.35, range [42.5, 98.62]

Sequence (81 aa):
KAGQEHQRQQGQLISHYHYDDQQRLHAHAVTQQEHYLYQRQYDYDKAGNLTRLLDTRKGEHHYHYDPLARLTRADHSQGEQ